Protein AF-A0A945CMZ6-F1 (afdb_monomer_lite)

Secondary structure (DSSP, 8-state):
----EEEEEEESSSSEEEEEEEEESSSEEEEEEEEEEETTEEEEEEEEEESS---S--EEEEEE--

Foldseek 3Di:
DDFDKDKDWDDPDPFKIKIKIFGDPPWTKIKIWIWGDDPQKIKIAIDIDTPPDDDDDGDIDMDGDD

Radius of gyration: 13.66 Å; chains: 1; bounding box: 36×21×36 Å

Sequence (66 aa):
IEYDCLASAAWIDEQTLNMEVYITDIYLGGLRISFAFKGEEIGVFMTKQAEWFLDEYNGFAGGKRL

pLDDT: mean 88.52, std 11.73, range [56.84, 98.06]

Structure (mmCIF, N/CA/C/O backbone):
data_AF-A0A945CMZ6-F1
#
_entry.id   AF-A0A945CMZ6-F1
#
loop_
_atom_site.group_PDB
_atom_site.id
_atom_site.type_symbol
_atom_site.label_atom_id
_atom_site.label_alt_id
_atom_site.label_comp_id
_atom_site.label_asym_id
_atom_site.label_entity_id
_atom_site.label_seq_id
_atom_site.pdbx_PDB_ins_code
_atom_site.Cartn_x
_atom_site.Cartn_y
_atom_site.Cartn_z
_atom_site.occupancy
_atom_site.B_iso_or_equiv
_atom_site.auth_seq_id
_atom_site.auth_comp_id
_atom_site.auth_asym_id
_atom_site.auth_atom_id
_atom_site.pdbx_PDB_model_num
ATOM 1 N N . ILE A 1 1 ? -0.380 -0.469 -22.751 1.00 69.19 1 ILE A N 1
ATOM 2 C CA . ILE A 1 1 ? 0.666 -1.487 -22.512 1.00 69.19 1 ILE A CA 1
ATOM 3 C C . ILE A 1 1 ? 0.420 -1.992 -21.105 1.00 69.19 1 ILE A C 1
ATOM 5 O O . ILE A 1 1 ? 0.208 -1.161 -20.228 1.00 69.19 1 ILE A O 1
ATOM 9 N N . GLU A 1 2 ? 0.322 -3.302 -20.932 1.00 79.38 2 GLU A N 1
ATOM 10 C CA . GLU A 1 2 ? 0.226 -3.946 -19.617 1.00 79.38 2 GLU A CA 1
ATOM 11 C C . GLU A 1 2 ? 1.644 -4.307 -19.160 1.00 79.38 2 GLU A C 1
ATOM 13 O O . GLU A 1 2 ? 2.498 -4.551 -20.012 1.00 79.38 2 GLU A O 1
ATOM 18 N N . TYR A 1 3 ? 1.905 -4.291 -17.852 1.00 86.12 3 TYR A N 1
ATOM 19 C CA . TYR A 1 3 ? 3.216 -4.635 -17.296 1.00 86.12 3 TYR A CA 1
ATOM 20 C C . TYR A 1 3 ? 3.123 -5.878 -16.420 1.00 86.12 3 TYR A C 1
ATOM 22 O O . TYR A 1 3 ? 2.174 -5.999 -15.637 1.00 86.12 3 TYR A O 1
ATOM 30 N N . ASP A 1 4 ? 4.140 -6.741 -16.473 1.00 92.00 4 ASP A N 1
ATOM 31 C CA . ASP A 1 4 ? 4.237 -7.847 -15.524 1.00 92.00 4 ASP A CA 1
ATOM 32 C C . ASP A 1 4 ? 4.463 -7.306 -14.116 1.00 92.00 4 ASP A C 1
ATOM 34 O O . ASP A 1 4 ? 5.379 -6.513 -13.862 1.00 92.00 4 ASP A O 1
ATOM 38 N N . CYS A 1 5 ? 3.595 -7.740 -13.204 1.00 92.38 5 CYS A N 1
ATOM 39 C CA . CYS A 1 5 ? 3.604 -7.302 -11.822 1.00 92.38 5 CYS A CA 1
ATOM 40 C C . CYS A 1 5 ? 3.622 -8.489 -10.860 1.00 92.38 5 CYS A C 1
ATOM 42 O O . CYS A 1 5 ? 2.872 -9.454 -11.020 1.00 92.38 5 CYS A O 1
ATOM 44 N N . LEU A 1 6 ? 4.414 -8.367 -9.799 1.00 95.19 6 LEU A N 1
ATOM 45 C CA . LEU A 1 6 ? 4.347 -9.235 -8.628 1.00 95.19 6 LEU A CA 1
ATOM 46 C C . LEU A 1 6 ? 3.641 -8.476 -7.512 1.00 95.19 6 LEU A C 1
ATOM 48 O O . LEU A 1 6 ? 4.098 -7.408 -7.117 1.00 95.19 6 LEU A O 1
ATOM 52 N N . ALA A 1 7 ? 2.541 -9.020 -6.999 1.00 95.62 7 ALA A N 1
ATOM 53 C CA . ALA A 1 7 ? 1.770 -8.409 -5.923 1.00 95.62 7 ALA A CA 1
ATOM 54 C C . ALA A 1 7 ? 1.751 -9.314 -4.690 1.00 95.62 7 ALA A C 1
ATOM 56 O O . ALA A 1 7 ? 1.536 -10.523 -4.791 1.00 95.62 7 ALA A O 1
ATOM 57 N N . SER A 1 8 ? 1.943 -8.717 -3.519 1.00 97.31 8 SER A N 1
ATOM 58 C CA . SER A 1 8 ? 1.831 -9.401 -2.234 1.00 97.31 8 SER A CA 1
ATOM 59 C C . SER A 1 8 ? 1.207 -8.481 -1.192 1.00 97.31 8 SER A C 1
ATOM 61 O O . SER A 1 8 ? 1.282 -7.257 -1.305 1.00 97.31 8 SER A O 1
ATOM 63 N N . ALA A 1 9 ? 0.563 -9.063 -0.185 1.00 97.50 9 ALA A N 1
ATOM 64 C CA . ALA A 1 9 ? 0.015 -8.312 0.932 1.00 97.50 9 ALA A CA 1
ATOM 65 C C . ALA A 1 9 ? 0.081 -9.129 2.222 1.00 97.50 9 ALA A C 1
ATOM 67 O O . ALA A 1 9 ? -0.028 -10.357 2.196 1.00 97.50 9 ALA A O 1
ATOM 68 N N . ALA A 1 10 ? 0.246 -8.439 3.345 1.00 98.06 10 ALA A N 1
ATOM 69 C CA . ALA A 1 10 ? 0.296 -9.043 4.665 1.00 98.06 10 ALA A CA 1
ATOM 70 C C . ALA A 1 10 ? -0.292 -8.105 5.721 1.00 98.06 10 ALA A C 1
ATOM 72 O O . ALA A 1 10 ? -0.100 -6.886 5.682 1.00 98.06 10 ALA A O 1
ATOM 73 N N . TRP A 1 11 ? -1.004 -8.698 6.675 1.00 97.88 11 TRP A N 1
ATOM 74 C CA . TRP A 1 11 ? -1.449 -8.008 7.879 1.00 97.88 11 TRP A CA 1
ATOM 75 C C . TRP A 1 11 ? -0.244 -7.772 8.785 1.00 97.88 11 TRP A C 1
ATOM 77 O O . TRP A 1 11 ? 0.478 -8.720 9.102 1.00 97.88 11 TRP A O 1
ATOM 87 N N . ILE A 1 12 ? -0.018 -6.520 9.180 1.00 96.25 12 ILE A N 1
ATOM 88 C CA . ILE A 1 12 ? 1.029 -6.179 10.157 1.00 96.25 12 ILE A CA 1
ATOM 89 C C . ILE A 1 12 ? 0.477 -6.156 11.588 1.00 96.25 12 ILE A C 1
ATOM 91 O O . ILE A 1 12 ? 1.225 -6.358 12.541 1.00 96.25 12 ILE A O 1
ATOM 95 N N . ASP A 1 13 ? -0.834 -5.953 11.716 1.00 96.50 13 ASP A N 1
ATOM 96 C CA . ASP A 1 13 ? -1.625 -6.042 12.940 1.00 96.50 13 ASP A CA 1
ATOM 97 C C . ASP A 1 13 ? -3.105 -6.311 12.578 1.00 96.50 13 ASP A C 1
ATOM 99 O O . ASP A 1 13 ? -3.435 -6.542 11.413 1.00 96.50 13 ASP A O 1
ATOM 103 N N . GLU A 1 14 ? -4.004 -6.308 13.567 1.00 97.25 14 GLU A N 1
ATOM 104 C CA . GLU A 1 14 ? -5.438 -6.592 13.375 1.00 97.25 14 GLU A CA 1
ATOM 105 C C . GLU A 1 14 ? -6.186 -5.547 12.527 1.00 97.25 14 GLU A C 1
ATOM 107 O O . GLU A 1 14 ? -7.303 -5.802 12.075 1.00 97.25 14 GLU A O 1
ATOM 112 N N . GLN A 1 15 ? -5.609 -4.361 12.336 1.00 97.38 15 GLN A N 1
ATOM 113 C CA . GLN A 1 15 ? -6.254 -3.206 11.711 1.00 97.38 15 GLN A CA 1
ATOM 114 C C . GLN A 1 15 ? -5.502 -2.690 10.485 1.00 97.38 15 GLN A C 1
ATOM 116 O O . GLN A 1 15 ? -6.042 -1.841 9.776 1.00 97.38 15 GLN A O 1
ATOM 121 N N . THR A 1 16 ? -4.303 -3.197 10.203 1.00 97.94 16 THR A N 1
ATOM 122 C CA . THR A 1 16 ? -3.437 -2.662 9.156 1.00 97.94 16 THR A CA 1
ATOM 123 C C . THR A 1 16 ? -2.978 -3.746 8.187 1.00 97.94 16 THR A C 1
ATOM 125 O O . THR A 1 16 ? -2.276 -4.693 8.555 1.00 97.94 16 THR A O 1
ATOM 128 N N . LEU A 1 17 ? -3.337 -3.574 6.914 1.00 98.06 17 LEU A N 1
ATOM 129 C CA . LEU A 1 17 ? -2.904 -4.409 5.796 1.00 98.06 17 LEU A CA 1
ATOM 130 C C . LEU A 1 17 ? -1.912 -3.619 4.945 1.00 98.06 17 LEU A C 1
ATOM 132 O O . LEU A 1 17 ? -2.250 -2.558 4.419 1.00 98.06 17 LEU A O 1
ATOM 136 N N . ASN A 1 18 ? -0.713 -4.160 4.760 1.00 97.62 18 ASN A N 1
ATOM 137 C CA . ASN A 1 18 ? 0.250 -3.616 3.812 1.00 97.62 18 ASN A CA 1
ATOM 138 C C . ASN A 1 18 ? 0.250 -4.444 2.532 1.00 97.62 18 ASN A C 1
ATOM 140 O O . ASN A 1 18 ? 0.235 -5.672 2.580 1.00 97.62 18 ASN A O 1
ATOM 144 N N . MET A 1 19 ? 0.304 -3.758 1.397 1.00 97.31 19 MET A N 1
ATOM 145 C CA . MET A 1 19 ? 0.430 -4.332 0.066 1.00 97.31 19 MET A CA 1
ATOM 146 C C . MET A 1 19 ? 1.656 -3.753 -0.631 1.00 97.31 19 MET A C 1
ATOM 148 O O . MET A 1 19 ? 1.916 -2.549 -0.563 1.00 97.31 19 MET A O 1
ATOM 152 N N . GLU A 1 20 ? 2.372 -4.616 -1.338 1.00 95.25 20 GLU A N 1
ATOM 153 C CA . GLU A 1 20 ? 3.503 -4.254 -2.178 1.00 95.25 20 GLU A CA 1
ATOM 154 C C . GLU A 1 20 ? 3.319 -4.857 -3.569 1.00 95.25 20 GLU A C 1
ATOM 156 O O . GLU A 1 20 ? 3.010 -6.044 -3.717 1.00 95.25 20 GLU A O 1
ATOM 161 N N . VAL A 1 21 ? 3.484 -4.014 -4.585 1.00 92.88 21 VAL A N 1
ATOM 162 C CA . VAL A 1 21 ? 3.435 -4.394 -5.993 1.00 92.88 21 VAL A CA 1
ATOM 163 C C . VAL A 1 21 ? 4.736 -3.965 -6.647 1.00 92.88 21 VAL A C 1
ATOM 165 O O . VAL A 1 21 ? 5.107 -2.796 -6.570 1.00 92.88 21 VAL A O 1
ATOM 168 N N . TYR A 1 22 ? 5.406 -4.898 -7.311 1.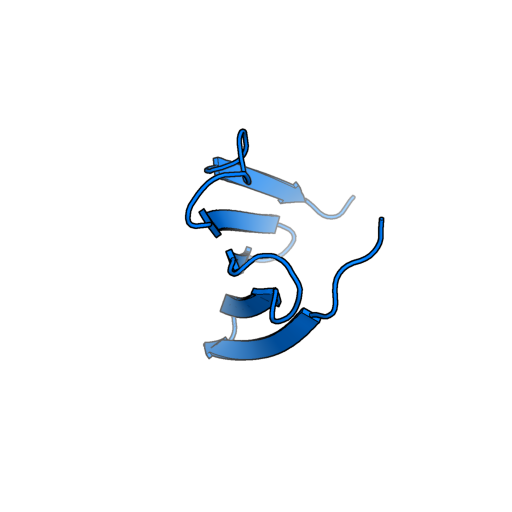00 91.88 22 TYR A N 1
ATOM 169 C CA . TYR A 1 22 ? 6.588 -4.636 -8.122 1.00 91.88 22 TYR A CA 1
ATOM 170 C C . TYR A 1 22 ? 6.249 -4.792 -9.593 1.00 91.88 22 TYR A C 1
ATOM 172 O O . TYR A 1 22 ? 5.669 -5.803 -9.973 1.00 91.88 22 TYR A O 1
ATOM 180 N N . ILE A 1 23 ? 6.648 -3.818 -10.403 1.00 90.81 23 ILE A N 1
ATOM 181 C CA . ILE A 1 23 ? 6.673 -3.921 -11.859 1.00 90.81 23 ILE A CA 1
ATOM 182 C C . ILE A 1 23 ? 8.036 -4.506 -12.234 1.00 90.81 23 ILE A C 1
ATOM 184 O O . ILE A 1 23 ? 9.065 -3.946 -11.846 1.00 90.81 23 ILE A O 1
ATOM 188 N N . THR A 1 24 ? 8.046 -5.643 -12.929 1.00 90.31 24 THR A N 1
ATOM 189 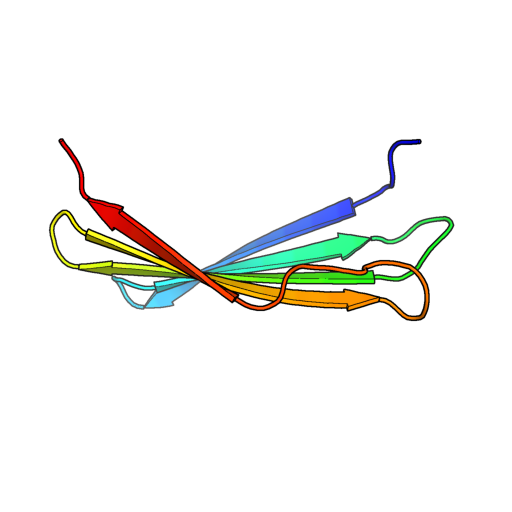C CA . THR A 1 24 ? 9.259 -6.463 -13.125 1.00 90.31 24 THR A CA 1
ATOM 190 C C . THR A 1 24 ? 9.647 -6.681 -14.588 1.00 90.31 24 THR A C 1
ATOM 192 O O . THR A 1 24 ? 10.493 -7.529 -14.860 1.00 90.31 24 THR A O 1
ATOM 195 N N . ASP A 1 25 ? 9.033 -5.950 -15.519 1.00 85.50 25 ASP A N 1
ATOM 196 C CA . ASP A 1 25 ? 9.285 -6.076 -16.963 1.00 85.50 25 ASP A CA 1
ATOM 197 C C . ASP A 1 25 ? 10.088 -4.874 -17.513 1.00 85.50 25 ASP A C 1
ATOM 199 O O . ASP A 1 25 ? 11.071 -4.457 -16.899 1.00 85.50 25 ASP A O 1
ATOM 203 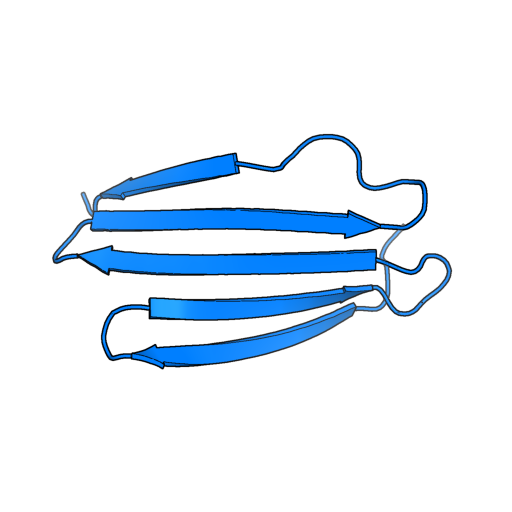N N . ILE A 1 26 ? 9.678 -4.290 -18.650 1.00 80.44 26 ILE A N 1
ATOM 204 C CA . ILE A 1 26 ? 10.404 -3.253 -19.410 1.00 80.44 26 ILE A CA 1
ATOM 205 C C . ILE A 1 26 ? 10.747 -2.021 -18.558 1.00 80.44 26 ILE A C 1
ATOM 207 O O . ILE A 1 26 ? 11.719 -1.320 -18.844 1.00 80.44 26 ILE A O 1
ATOM 211 N N . TYR A 1 27 ? 9.979 -1.772 -17.495 1.00 79.19 27 TYR A N 1
ATOM 212 C CA . TYR A 1 27 ? 10.303 -0.755 -16.511 1.00 79.19 27 TYR A CA 1
ATOM 213 C C . TYR A 1 27 ? 10.273 -1.306 -15.090 1.00 79.19 27 TYR A C 1
ATOM 215 O O . TYR A 1 27 ? 9.346 -2.018 -14.707 1.00 79.19 27 TYR A O 1
ATOM 223 N N . LEU A 1 28 ? 11.253 -0.889 -14.287 1.00 83.38 28 LEU A N 1
ATOM 224 C CA . LEU A 1 28 ? 11.318 -1.213 -12.870 1.00 83.38 28 LEU A CA 1
ATOM 225 C C . LEU A 1 28 ? 10.582 -0.153 -12.049 1.00 83.38 28 LEU A C 1
ATOM 227 O O . LEU A 1 28 ? 10.829 1.055 -12.155 1.00 83.38 28 LEU A O 1
ATOM 231 N N . GLY A 1 29 ? 9.660 -0.624 -11.219 1.00 87.00 29 GLY A N 1
ATOM 232 C CA . GLY A 1 29 ? 8.862 0.225 -10.352 1.00 87.00 29 GLY A CA 1
ATOM 233 C C . GLY A 1 29 ? 8.239 -0.547 -9.200 1.00 87.00 29 GLY A C 1
ATOM 234 O O . GLY A 1 29 ? 8.173 -1.772 -9.196 1.00 87.00 29 GLY A O 1
ATOM 235 N N . GLY A 1 30 ? 7.781 0.193 -8.208 1.00 88.94 30 GLY A N 1
ATOM 236 C CA . GLY A 1 30 ? 7.212 -0.303 -6.976 1.00 88.94 30 GLY A CA 1
ATOM 237 C C . GLY A 1 30 ? 6.052 0.575 -6.535 1.00 88.94 30 GLY A C 1
ATOM 238 O O . GLY A 1 30 ? 6.070 1.799 -6.683 1.00 88.94 30 GLY A O 1
ATOM 239 N N . LEU A 1 31 ? 5.041 -0.060 -5.968 1.00 90.12 31 LEU A N 1
ATOM 240 C CA . LEU A 1 31 ? 3.885 0.568 -5.359 1.00 90.12 31 LEU A CA 1
ATOM 241 C C . LEU A 1 31 ? 3.689 -0.055 -3.983 1.00 90.12 31 LEU A C 1
ATOM 243 O O . LEU A 1 31 ? 3.600 -1.274 -3.848 1.00 90.12 31 LEU A O 1
ATOM 247 N N . ARG A 1 32 ? 3.604 0.793 -2.964 1.00 93.31 32 ARG A N 1
ATOM 248 C CA . ARG A 1 32 ? 3.297 0.402 -1.591 1.00 93.31 32 ARG A CA 1
ATOM 249 C C . ARG A 1 32 ? 2.002 1.052 -1.163 1.00 93.31 32 ARG A C 1
ATOM 251 O O . ARG A 1 32 ? 1.826 2.261 -1.334 1.00 93.31 32 ARG A O 1
ATOM 258 N N . ILE A 1 33 ? 1.119 0.247 -0.587 1.00 96.06 33 ILE A N 1
ATOM 259 C CA . ILE A 1 33 ? -0.178 0.693 -0.093 1.00 96.06 33 ILE A CA 1
ATOM 260 C C . ILE A 1 33 ? -0.358 0.185 1.334 1.00 96.06 33 ILE A C 1
ATOM 262 O O . ILE A 1 33 ? -0.222 -1.010 1.588 1.00 96.06 33 ILE A O 1
ATOM 266 N N . SER A 1 34 ? -0.694 1.087 2.248 1.00 97.38 34 SER A N 1
ATOM 267 C CA . SER A 1 34 ? -1.095 0.761 3.615 1.00 97.38 34 SER A CA 1
ATOM 268 C C . SER A 1 34 ? -2.573 1.069 3.789 1.00 97.38 34 SER A C 1
ATOM 270 O O . SER A 1 34 ? -2.998 2.212 3.613 1.00 97.38 34 SER A O 1
ATOM 272 N N . PHE A 1 35 ? -3.344 0.050 4.150 1.00 97.69 35 PHE A N 1
ATOM 273 C CA . PHE A 1 35 ? -4.753 0.160 4.499 1.00 97.69 35 PHE A CA 1
ATOM 274 C C . PHE A 1 35 ? -4.883 0.074 6.014 1.00 97.69 35 PHE A C 1
ATOM 276 O O . PHE A 1 35 ? -4.442 -0.912 6.596 1.00 97.69 35 PHE A O 1
ATOM 283 N N . ALA A 1 36 ? -5.494 1.076 6.639 1.00 97.81 36 ALA A N 1
ATOM 284 C CA . ALA A 1 36 ? -5.781 1.091 8.070 1.00 97.81 36 ALA A CA 1
ATOM 285 C C . ALA A 1 36 ? -7.295 1.144 8.293 1.00 97.81 36 ALA A C 1
ATOM 287 O O . ALA A 1 36 ? -7.969 2.035 7.773 1.00 97.81 36 ALA A O 1
ATOM 288 N N . PHE A 1 37 ? -7.831 0.207 9.067 1.00 97.25 37 PHE A N 1
ATOM 289 C CA . PHE A 1 37 ? -9.259 0.075 9.342 1.00 97.25 37 PHE A CA 1
ATOM 290 C C . PHE A 1 37 ? -9.581 0.528 10.765 1.00 97.25 37 PHE A C 1
ATOM 292 O O . PHE A 1 37 ? -8.928 0.120 11.726 1.00 97.25 37 PHE A O 1
ATOM 299 N N . LYS A 1 38 ? -10.633 1.335 10.921 1.00 96.50 38 LYS A N 1
ATOM 300 C CA . LYS A 1 38 ? -11.128 1.768 12.232 1.00 96.50 38 LYS A CA 1
ATOM 301 C C . LYS A 1 38 ? -12.651 1.757 12.255 1.00 96.50 38 LYS A C 1
ATOM 303 O O . LYS A 1 38 ? -13.307 2.694 11.809 1.00 96.50 38 LYS A O 1
ATOM 308 N N . GLY A 1 39 ? -13.226 0.695 12.814 1.00 95.44 39 GLY A N 1
ATOM 309 C CA . GLY A 1 39 ? -14.677 0.510 12.822 1.00 95.44 39 GLY A CA 1
ATOM 310 C C . GLY A 1 39 ? -15.221 0.431 11.395 1.00 95.44 39 GLY A C 1
ATOM 311 O O . GLY A 1 39 ? -14.967 -0.541 10.693 1.00 95.44 39 GLY A O 1
ATOM 312 N N . GLU A 1 40 ? -15.955 1.457 10.971 1.00 96.31 40 GLU A N 1
ATOM 313 C CA . GLU A 1 40 ? -16.514 1.565 9.614 1.00 96.31 40 GLU A CA 1
ATOM 314 C C . GLU A 1 40 ? -15.696 2.473 8.684 1.00 96.31 40 GLU A C 1
ATOM 316 O O . GLU A 1 40 ? -16.117 2.735 7.558 1.00 96.31 40 GLU A O 1
ATOM 321 N N . GLU A 1 41 ? -14.554 2.974 9.152 1.00 97.62 41 GLU A N 1
ATOM 322 C CA . GLU A 1 41 ? -13.662 3.867 8.416 1.00 97.62 41 GLU A CA 1
ATOM 323 C C . GLU A 1 41 ? -12.452 3.102 7.866 1.00 97.62 41 GLU A C 1
ATOM 325 O O . GLU A 1 41 ? -11.952 2.160 8.490 1.00 97.62 41 GLU A O 1
ATOM 330 N N . ILE A 1 42 ? -11.956 3.540 6.709 1.00 97.50 42 ILE A N 1
ATOM 331 C CA . ILE A 1 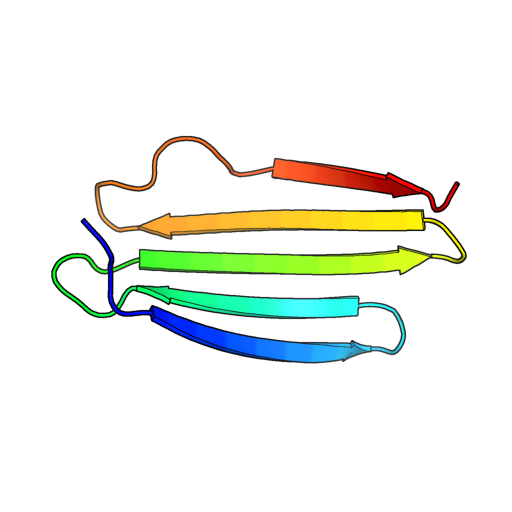42 ? -10.702 3.081 6.110 1.00 97.50 42 ILE A CA 1
ATOM 332 C C . ILE A 1 42 ? -9.829 4.286 5.759 1.00 97.50 42 ILE A C 1
ATOM 334 O O . ILE A 1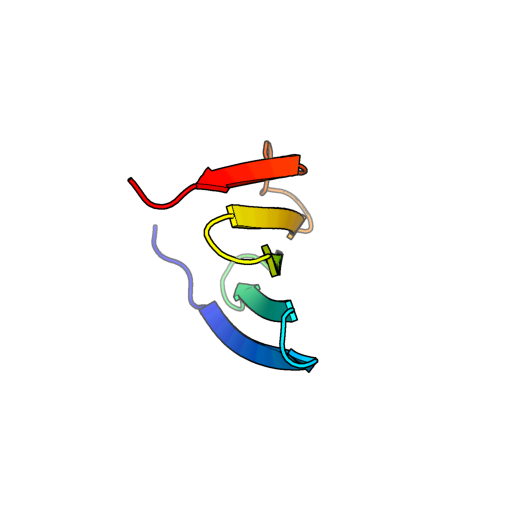 42 ? -10.308 5.264 5.184 1.00 97.50 42 ILE A O 1
ATOM 338 N N . GLY A 1 43 ? -8.545 4.205 6.089 1.00 97.44 43 GLY A N 1
ATOM 339 C CA . GLY A 1 43 ? -7.493 5.066 5.566 1.00 97.44 43 GLY A CA 1
ATOM 340 C C . GLY A 1 43 ? -6.624 4.291 4.583 1.00 97.44 43 GLY A C 1
ATOM 341 O O . GLY A 1 43 ? -6.309 3.126 4.818 1.00 97.44 43 GLY A O 1
ATOM 342 N N . VAL A 1 44 ? -6.233 4.934 3.490 1.00 96.81 44 VAL A N 1
ATOM 343 C CA . VAL A 1 44 ? -5.353 4.370 2.467 1.00 96.81 44 VAL A CA 1
ATOM 344 C C . VAL A 1 44 ? -4.205 5.338 2.254 1.00 96.81 44 VAL A C 1
ATOM 346 O O . VAL A 1 44 ? -4.416 6.464 1.807 1.00 96.81 44 VAL A O 1
ATOM 349 N N . PHE A 1 45 ? -2.991 4.904 2.563 1.00 95.31 45 PHE A N 1
ATOM 350 C CA . PHE A 1 45 ? -1.774 5.631 2.227 1.00 95.31 45 PHE A CA 1
ATOM 351 C C . PHE A 1 45 ? -1.055 4.913 1.094 1.00 95.31 45 PHE A C 1
ATOM 353 O O . PHE A 1 45 ? -0.827 3.708 1.173 1.00 95.31 45 PHE A O 1
ATOM 360 N N . MET A 1 46 ? -0.699 5.647 0.044 1.00 93.75 46 MET A N 1
ATOM 361 C CA . MET A 1 46 ? -0.060 5.088 -1.139 1.00 93.75 46 MET A CA 1
ATOM 362 C C . MET A 1 46 ? 1.216 5.854 -1.463 1.00 93.75 46 MET A C 1
ATOM 364 O O . MET A 1 46 ? 1.211 7.084 -1.559 1.00 93.75 46 MET A O 1
ATOM 368 N N . THR A 1 47 ? 2.293 5.104 -1.681 1.00 90.00 47 THR A N 1
ATOM 369 C CA . THR A 1 47 ? 3.548 5.627 -2.219 1.00 90.00 47 THR A CA 1
ATOM 370 C C . THR A 1 47 ? 3.984 4.791 -3.400 1.00 90.00 47 THR A C 1
ATOM 372 O O . THR A 1 47 ? 3.851 3.568 -3.396 1.00 90.00 47 THR A O 1
ATOM 375 N N . LYS A 1 48 ? 4.522 5.453 -4.414 1.00 83.94 48 LYS A N 1
ATOM 376 C CA . LYS A 1 48 ? 5.070 4.785 -5.589 1.00 83.94 48 LYS A CA 1
ATOM 377 C C . LYS A 1 48 ? 6.509 5.207 -5.806 1.00 83.94 48 LYS A C 1
ATOM 379 O O . LYS A 1 48 ? 6.879 6.349 -5.540 1.00 83.94 48 LYS A O 1
ATOM 384 N N . GLN A 1 49 ? 7.314 4.275 -6.280 1.00 72.50 49 GLN A N 1
ATOM 385 C CA . GLN A 1 49 ? 8.715 4.478 -6.600 1.00 72.50 49 GLN A CA 1
ATOM 386 C C . GLN A 1 49 ? 8.964 3.843 -7.958 1.00 72.50 49 GLN A C 1
ATOM 388 O O . GLN A 1 49 ? 8.887 2.632 -8.086 1.00 72.50 49 GLN A O 1
ATOM 393 N N . ALA A 1 50 ? 9.246 4.633 -8.982 1.00 67.88 50 ALA A N 1
ATOM 394 C CA . ALA A 1 50 ? 9.800 4.106 -10.221 1.00 67.88 50 ALA A CA 1
ATOM 395 C C . ALA A 1 50 ? 10.983 4.955 -10.625 1.00 67.88 50 ALA A C 1
ATOM 397 O O . ALA A 1 50 ? 11.057 6.132 -10.273 1.00 67.88 50 ALA A O 1
ATOM 398 N N . GLU A 1 51 ? 11.884 4.348 -11.383 1.00 56.84 51 GLU A N 1
ATOM 399 C CA . GLU A 1 51 ? 13.119 5.013 -11.757 1.00 56.84 51 GLU A CA 1
ATOM 400 C C . GLU A 1 51 ? 12.862 6.222 -12.686 1.00 56.84 51 GLU A C 1
ATOM 402 O O . GLU A 1 51 ? 13.613 7.188 -12.595 1.00 56.84 51 GLU A O 1
ATOM 407 N N . TRP A 1 52 ? 11.807 6.225 -13.534 1.00 59.00 52 TRP A N 1
ATOM 408 C CA . TRP A 1 52 ? 11.650 7.272 -14.575 1.00 59.00 52 TRP A CA 1
ATOM 409 C C . TRP A 1 52 ? 10.225 7.610 -15.081 1.00 59.00 52 TRP A C 1
ATOM 411 O O . TRP A 1 52 ? 10.111 8.467 -15.953 1.00 59.00 52 TRP A O 1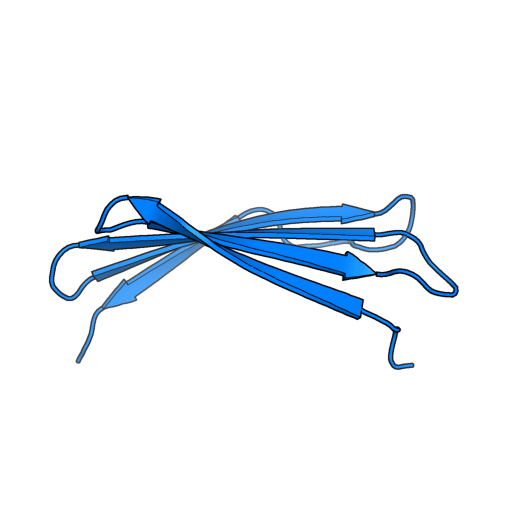
ATOM 421 N N . PHE A 1 53 ? 9.141 6.951 -14.635 1.00 66.19 53 PHE A N 1
ATOM 422 C CA . PHE A 1 53 ? 7.843 7.048 -15.353 1.00 66.19 53 PHE A CA 1
ATOM 423 C C . PHE A 1 53 ? 6.557 7.008 -14.504 1.00 66.19 53 PHE A C 1
ATOM 425 O O . PHE A 1 53 ? 5.474 7.239 -15.041 1.00 66.19 53 PHE A O 1
ATOM 432 N N . LEU A 1 54 ? 6.625 6.716 -13.199 1.00 62.44 54 LEU A N 1
ATOM 433 C CA . LEU A 1 54 ? 5.450 6.826 -12.327 1.00 62.44 54 LEU A CA 1
ATOM 434 C C . LEU A 1 54 ? 5.339 8.260 -11.809 1.00 62.44 54 LEU A C 1
ATOM 436 O O . LEU A 1 54 ? 5.749 8.548 -10.689 1.00 62.44 54 LEU A O 1
ATOM 440 N N . ASP A 1 55 ? 4.715 9.133 -12.589 1.00 64.38 55 ASP A N 1
ATOM 441 C CA . ASP A 1 55 ? 4.340 10.477 -12.148 1.00 64.38 55 ASP A CA 1
ATOM 442 C C . ASP A 1 55 ? 2.904 10.483 -11.595 1.00 64.38 55 ASP A C 1
ATOM 444 O O . ASP A 1 55 ? 2.024 9.791 -12.104 1.00 64.38 55 ASP A O 1
ATOM 448 N N . GLU A 1 56 ? 2.689 11.148 -10.449 1.00 59.25 56 GLU A N 1
ATOM 449 C CA . GLU A 1 56 ? 1.383 11.696 -9.990 1.00 59.25 56 GLU A CA 1
ATOM 450 C C . GLU A 1 56 ? 0.462 10.977 -8.972 1.00 59.25 56 GLU A C 1
ATOM 452 O O . GLU A 1 56 ? -0.706 11.327 -8.862 1.00 59.25 56 GLU A O 1
ATOM 457 N N . TYR A 1 57 ? 0.947 10.099 -8.085 1.00 62.12 57 TYR A N 1
ATOM 458 C CA . TYR A 1 57 ? 0.230 9.926 -6.803 1.00 62.12 57 TYR A CA 1
ATOM 459 C C . TYR A 1 57 ? 1.127 9.412 -5.676 1.00 62.12 57 TYR A C 1
ATOM 461 O O . TYR A 1 57 ? 1.536 8.254 -5.666 1.00 62.12 57 TYR A O 1
ATOM 469 N N . ASN A 1 58 ? 1.402 10.298 -4.721 1.00 78.56 58 ASN A N 1
ATOM 470 C CA . ASN A 1 58 ? 1.850 9.979 -3.371 1.00 78.56 58 ASN A CA 1
ATOM 471 C C . ASN A 1 58 ? 0.864 10.688 -2.448 1.00 78.56 58 ASN A C 1
ATOM 473 O O . ASN A 1 58 ? 0.763 11.916 -2.502 1.00 78.56 58 ASN A O 1
ATOM 477 N N . GLY A 1 59 ? 0.085 9.947 -1.667 1.00 87.94 59 GLY A N 1
ATOM 478 C CA . GLY A 1 59 ? -1.046 10.576 -1.001 1.00 87.94 59 GLY A CA 1
ATOM 479 C C . GLY A 1 59 ? -1.846 9.675 -0.084 1.00 87.94 59 GLY A C 1
ATOM 480 O O . GLY A 1 59 ? -1.570 8.486 0.081 1.00 87.94 59 GLY A O 1
ATOM 481 N N . PHE A 1 60 ? -2.838 10.304 0.532 1.00 94.06 60 PHE A N 1
ATOM 482 C CA . PHE A 1 60 ? -3.756 9.688 1.470 1.00 94.06 60 PHE A CA 1
ATOM 483 C C . PHE A 1 60 ? -5.188 9.816 0.950 1.00 94.06 60 PHE A C 1
ATOM 485 O O . PHE A 1 60 ? -5.592 10.883 0.482 1.00 94.06 60 PHE A O 1
ATOM 492 N N . ALA A 1 61 ? -5.957 8.741 1.071 1.00 94.88 61 ALA A N 1
ATOM 493 C CA . ALA A 1 61 ? -7.388 8.708 0.820 1.00 94.88 61 ALA A CA 1
ATOM 494 C C . ALA A 1 61 ? -8.105 8.080 2.020 1.00 94.88 61 ALA A C 1
ATOM 496 O O . ALA A 1 61 ? -7.532 7.272 2.748 1.00 94.88 61 ALA A O 1
ATOM 497 N N . GLY A 1 62 ? -9.364 8.454 2.229 1.00 95.94 62 GLY A N 1
ATOM 498 C CA . GLY A 1 62 ? -10.191 7.919 3.303 1.00 95.94 62 GLY A CA 1
ATOM 499 C C . GLY A 1 62 ? -11.581 7.559 2.803 1.00 95.94 62 GLY A C 1
ATOM 500 O O . GLY A 1 62 ? -12.077 8.153 1.845 1.00 95.94 62 GLY A O 1
ATOM 501 N N . GLY A 1 63 ? -12.209 6.592 3.458 1.00 96.38 63 GLY A N 1
ATOM 502 C CA . GLY A 1 63 ? -13.567 6.161 3.156 1.00 96.38 63 GLY A CA 1
ATOM 503 C C . GLY A 1 63 ? -14.314 5.729 4.409 1.00 96.38 63 GLY A C 1
ATOM 504 O O . GLY A 1 63 ? -13.710 5.437 5.441 1.00 96.38 63 GLY A O 1
ATOM 505 N N . LYS A 1 64 ? -15.641 5.675 4.304 1.00 96.50 64 LYS A N 1
ATOM 506 C CA . LYS A 1 64 ? -16.526 5.147 5.340 1.00 96.50 64 LYS A CA 1
ATOM 507 C C . LYS A 1 64 ? -17.576 4.244 4.699 1.00 96.50 64 LYS A C 1
ATOM 509 O O . LYS A 1 64 ? -18.066 4.557 3.614 1.00 96.50 64 LYS A O 1
ATOM 514 N N . ARG A 1 65 ? -17.920 3.139 5.361 1.00 91.06 65 ARG A N 1
ATOM 515 C CA . ARG A 1 65 ? -19.040 2.276 4.966 1.00 91.06 65 ARG A CA 1
ATOM 516 C C . ARG A 1 65 ? -20.363 3.054 5.081 1.00 91.06 65 ARG A C 1
ATOM 518 O O . ARG A 1 65 ? -20.603 3.679 6.112 1.00 91.06 65 ARG A O 1
ATOM 525 N N . LEU A 1 66 ? -21.166 3.045 4.013 1.00 81.44 66 LEU A N 1
ATOM 526 C CA . LEU A 1 66 ? -22.513 3.636 3.961 1.00 81.44 66 LEU A CA 1
ATOM 527 C C . LEU A 1 66 ? -23.571 2.671 4.499 1.00 81.44 66 LEU A C 1
ATOM 529 O O . LEU A 1 66 ? -23.392 1.447 4.297 1.00 81.44 66 LEU A O 1
#